Protein AF-A0A9E0ZYD0-F1 (afdb_monomer_lite)

Structure (mmCIF, N/CA/C/O backbone):
data_AF-A0A9E0ZYD0-F1
#
_entry.id   AF-A0A9E0ZYD0-F1
#
loop_
_atom_site.group_PDB
_atom_site.id
_atom_site.type_symbol
_atom_site.label_atom_id
_atom_site.label_alt_id
_atom_site.label_comp_id
_atom_site.label_asym_id
_atom_site.label_entity_id
_atom_site.label_seq_id
_atom_site.pdbx_PDB_ins_code
_atom_site.Cartn_x
_atom_site.Cartn_y
_atom_site.Cartn_z
_atom_site.occupancy
_atom_site.B_iso_or_equiv
_atom_site.auth_seq_id
_atom_site.auth_comp_id
_atom_site.auth_asym_id
_atom_site.auth_atom_id
_atom_site.pdbx_PDB_model_num
ATOM 1 N N . MET A 1 1 ? 61.224 42.938 -80.610 1.00 53.50 1 MET A N 1
ATOM 2 C CA . MET A 1 1 ? 61.353 43.017 -79.140 1.00 53.50 1 MET A CA 1
ATOM 3 C C . MET A 1 1 ? 60.653 41.778 -78.603 1.00 53.50 1 MET A C 1
ATOM 5 O O . MET A 1 1 ? 59.488 41.615 -78.929 1.00 53.50 1 MET A O 1
ATOM 9 N N . ALA A 1 2 ? 61.357 40.846 -77.954 1.00 62.25 2 ALA A N 1
ATOM 10 C CA . ALA A 1 2 ? 60.715 39.633 -77.438 1.00 62.25 2 ALA A CA 1
ATOM 11 C C . ALA A 1 2 ? 59.668 40.020 -76.381 1.00 62.25 2 ALA A C 1
ATOM 13 O O . ALA A 1 2 ? 59.945 40.891 -75.551 1.00 62.25 2 ALA A O 1
ATOM 14 N N . GLU A 1 3 ? 58.476 39.425 -76.438 1.00 66.38 3 GLU A N 1
ATOM 15 C CA . GLU A 1 3 ? 57.441 39.651 -75.428 1.00 66.38 3 GLU A CA 1
ATOM 16 C C . GLU A 1 3 ? 57.985 39.268 -74.048 1.00 66.38 3 GLU A C 1
ATOM 18 O O . GLU A 1 3 ? 58.462 38.157 -73.826 1.00 66.38 3 GLU A O 1
ATOM 23 N N . LYS A 1 4 ? 57.962 40.231 -73.122 1.00 73.38 4 LYS A N 1
ATOM 24 C CA . LYS A 1 4 ? 58.501 40.083 -71.762 1.00 73.38 4 LYS A CA 1
ATOM 25 C C . LYS A 1 4 ? 57.484 39.461 -70.789 1.00 73.38 4 LYS A C 1
ATOM 27 O O . LYS A 1 4 ? 57.828 39.191 -69.643 1.00 73.38 4 LYS A O 1
ATOM 32 N N . PHE A 1 5 ? 56.245 39.242 -71.238 1.00 79.06 5 PHE A N 1
ATOM 33 C CA . PHE A 1 5 ? 55.115 38.762 -70.441 1.00 79.06 5 PHE A CA 1
ATOM 34 C C . PHE A 1 5 ? 54.340 37.666 -71.188 1.00 79.06 5 PHE A C 1
ATOM 36 O O . PHE A 1 5 ? 54.394 37.597 -72.412 1.00 79.06 5 PHE A O 1
ATOM 43 N N . LEU A 1 6 ? 53.628 36.813 -70.446 1.00 82.94 6 LEU A N 1
ATOM 44 C CA . LEU A 1 6 ? 52.760 35.770 -71.007 1.00 82.94 6 LEU A CA 1
ATOM 45 C C . LEU A 1 6 ? 51.503 36.382 -71.648 1.00 82.94 6 LEU A C 1
ATOM 47 O O . LEU A 1 6 ? 50.947 37.342 -71.114 1.00 82.94 6 LEU A O 1
ATOM 51 N N . SER A 1 7 ? 51.019 35.787 -72.743 1.00 89.81 7 SER A N 1
ATOM 52 C CA . SER A 1 7 ? 49.722 36.138 -73.335 1.00 89.81 7 SER A CA 1
ATOM 53 C C . SER A 1 7 ? 48.551 35.676 -72.458 1.00 89.81 7 SER A C 1
ATOM 55 O O . SER A 1 7 ? 48.703 34.800 -71.602 1.00 89.81 7 SER A O 1
ATOM 57 N N . GLN A 1 8 ? 47.359 36.233 -72.692 1.00 89.75 8 GLN A N 1
ATOM 58 C CA . GLN A 1 8 ? 46.139 35.870 -71.962 1.00 89.75 8 GLN A CA 1
ATOM 59 C C . GLN A 1 8 ? 45.839 34.362 -72.030 1.00 89.75 8 GLN A C 1
ATOM 61 O O . GLN A 1 8 ? 45.535 33.752 -71.004 1.00 89.75 8 GLN A O 1
ATOM 66 N N . ASP A 1 9 ? 46.011 33.748 -73.203 1.00 92.44 9 ASP A N 1
ATOM 67 C CA . ASP A 1 9 ? 45.814 32.307 -73.396 1.00 92.44 9 ASP A CA 1
ATOM 68 C C . ASP A 1 9 ? 46.796 31.486 -72.552 1.00 92.44 9 ASP A C 1
ATOM 70 O O . ASP A 1 9 ? 46.404 30.549 -71.857 1.00 92.44 9 ASP A O 1
ATOM 74 N N . ARG A 1 10 ? 48.072 31.892 -72.514 1.00 92.19 10 ARG A N 1
ATOM 75 C CA . ARG A 1 10 ? 49.109 31.209 -71.723 1.00 92.19 10 ARG A CA 1
ATOM 76 C C . ARG A 1 10 ? 48.894 31.363 -70.218 1.00 92.19 10 ARG A C 1
ATOM 78 O O . ARG A 1 10 ? 49.217 30.446 -69.464 1.00 92.19 10 ARG A O 1
ATOM 85 N N . VAL A 1 11 ? 48.341 32.493 -69.772 1.00 93.12 11 VAL A N 1
ATOM 86 C CA . VAL A 1 11 ? 47.931 32.695 -68.371 1.00 93.12 11 VAL A CA 1
ATOM 87 C C . VAL A 1 11 ? 46.750 31.786 -68.019 1.00 93.12 11 VAL A C 1
ATOM 89 O O . VAL A 1 11 ? 46.766 31.161 -66.960 1.00 93.12 11 VAL A O 1
ATOM 92 N N . SER A 1 12 ? 45.763 31.661 -68.911 1.00 93.75 12 SER A N 1
ATOM 93 C CA . SER A 1 12 ? 44.605 30.773 -68.729 1.00 93.75 12 SER A CA 1
ATOM 94 C C . SER A 1 12 ? 45.015 29.298 -68.643 1.00 93.75 12 SER A C 1
ATOM 96 O O . SER A 1 12 ? 44.605 28.586 -67.725 1.00 93.75 12 SER A O 1
ATOM 98 N N . GLU A 1 13 ? 45.908 28.850 -69.530 1.00 95.06 13 GLU A N 1
ATOM 99 C CA . GLU A 1 13 ? 46.477 27.499 -69.485 1.00 95.06 13 GLU A CA 1
ATOM 100 C C . GLU A 1 13 ? 47.243 27.237 -68.181 1.00 95.06 13 GLU A C 1
ATOM 102 O O . GLU A 1 13 ? 47.065 26.191 -67.551 1.00 95.06 13 GLU A O 1
ATOM 107 N N . LEU A 1 14 ? 48.076 28.191 -67.747 1.00 94.44 14 LEU A N 1
ATOM 108 C CA . LEU A 1 14 ? 48.831 28.077 -66.498 1.00 94.44 14 LEU A CA 1
ATOM 109 C C . LEU A 1 14 ? 47.896 27.993 -65.285 1.00 94.44 14 LEU A C 1
ATOM 111 O O . LEU A 1 14 ? 48.130 27.188 -64.381 1.00 94.44 14 LEU A O 1
ATOM 115 N N . TRP A 1 15 ? 46.831 28.795 -65.270 1.00 94.62 15 TRP A N 1
ATOM 116 C CA . TRP A 1 15 ? 45.813 28.773 -64.224 1.00 94.62 15 TRP A CA 1
ATOM 117 C C . TRP A 1 15 ? 45.089 27.424 -64.168 1.00 94.62 15 TRP A C 1
ATOM 119 O O . TRP A 1 15 ? 45.031 26.804 -63.104 1.00 94.62 15 TRP A O 1
ATOM 129 N N . ALA A 1 16 ? 44.627 26.915 -65.313 1.00 96.06 16 ALA A N 1
ATOM 130 C CA . ALA A 1 16 ? 43.979 25.609 -65.407 1.00 96.06 16 ALA A CA 1
ATOM 131 C C . ALA A 1 16 ? 44.908 24.472 -64.944 1.00 96.06 16 ALA A C 1
ATOM 133 O O . ALA A 1 16 ? 44.503 23.623 -64.147 1.00 96.06 16 ALA A O 1
ATOM 134 N N . ALA A 1 17 ? 46.176 24.489 -65.368 1.00 96.06 17 ALA A N 1
ATOM 135 C CA . ALA A 1 17 ? 47.177 23.514 -64.941 1.00 96.06 17 ALA A CA 1
ATOM 136 C C . ALA A 1 17 ? 47.464 23.588 -63.431 1.00 96.06 17 ALA A C 1
ATOM 138 O O . ALA A 1 17 ? 47.671 22.558 -62.786 1.00 96.06 17 ALA A O 1
ATOM 139 N N . THR A 1 18 ? 47.456 24.792 -62.855 1.00 96.25 18 THR A N 1
ATOM 140 C CA . THR A 1 18 ? 47.671 25.007 -61.417 1.00 96.25 18 THR A CA 1
ATOM 141 C C . THR A 1 18 ? 46.494 24.480 -60.599 1.00 96.25 18 THR A C 1
ATOM 143 O O . THR A 1 18 ? 46.713 23.714 -59.662 1.00 96.25 18 THR A O 1
ATOM 146 N N . ILE A 1 19 ? 45.252 24.798 -60.987 1.00 95.94 19 ILE A N 1
ATOM 147 C CA . ILE A 1 19 ? 44.044 24.244 -60.353 1.00 95.94 19 ILE A CA 1
ATOM 148 C C . ILE A 1 19 ? 44.054 22.718 -60.419 1.00 95.94 19 ILE A C 1
ATOM 150 O O . ILE A 1 19 ? 43.815 22.066 -59.406 1.00 95.94 19 ILE A O 1
ATOM 154 N N . ALA A 1 20 ? 44.351 22.143 -61.587 1.00 95.88 20 ALA A N 1
ATOM 155 C CA . ALA A 1 20 ? 44.369 20.696 -61.766 1.00 95.88 20 ALA A CA 1
ATOM 156 C C . ALA A 1 20 ? 45.404 20.020 -60.853 1.00 95.88 20 ALA A C 1
ATOM 158 O O . ALA A 1 20 ? 45.091 19.022 -60.204 1.00 95.88 20 ALA A O 1
ATOM 159 N N . LYS A 1 21 ? 46.615 20.586 -60.745 1.00 95.62 21 LYS A N 1
ATOM 160 C CA . LYS A 1 21 ? 47.656 20.078 -59.838 1.00 95.62 21 LYS A CA 1
ATOM 161 C C . LYS A 1 21 ? 47.250 20.186 -58.371 1.00 95.62 21 LYS A C 1
ATOM 163 O O . LYS A 1 21 ? 47.417 19.217 -57.640 1.00 95.62 21 LYS A O 1
ATOM 168 N N . ILE A 1 22 ? 46.691 21.322 -57.955 1.00 94.31 22 ILE A N 1
ATOM 169 C CA . ILE A 1 22 ? 46.194 21.513 -56.586 1.00 94.31 22 ILE A CA 1
ATOM 170 C C . ILE A 1 22 ? 45.081 20.498 -56.293 1.00 94.31 22 ILE A C 1
ATOM 172 O O . ILE A 1 22 ? 45.166 19.767 -55.312 1.00 94.31 22 ILE A O 1
ATOM 176 N N . GLY A 1 23 ? 44.083 20.378 -57.171 1.00 91.38 23 GLY A N 1
ATOM 177 C CA . GLY A 1 23 ? 42.994 19.411 -57.028 1.00 91.38 23 GLY A CA 1
ATOM 178 C C . GLY A 1 23 ? 43.491 17.966 -56.925 1.00 91.38 23 GLY A C 1
ATOM 179 O O . GLY A 1 23 ? 43.037 17.228 -56.055 1.00 91.38 23 GLY A O 1
ATOM 180 N N . ALA A 1 24 ? 44.471 17.581 -57.748 1.00 91.81 24 ALA A N 1
ATOM 181 C CA . ALA A 1 24 ? 45.097 16.261 -57.688 1.00 91.81 24 ALA A CA 1
ATOM 182 C C . ALA A 1 24 ? 45.854 16.029 -56.369 1.00 91.81 24 ALA A C 1
ATOM 184 O O . ALA A 1 24 ? 45.717 14.964 -55.770 1.00 91.81 24 ALA A O 1
ATOM 185 N N . SER A 1 25 ? 46.606 17.021 -55.879 1.00 92.12 25 SER A N 1
ATOM 186 C CA . SER A 1 25 ? 47.285 16.940 -54.578 1.00 92.12 25 SER A CA 1
ATOM 187 C C . SER A 1 25 ? 46.307 16.825 -53.405 1.00 92.12 25 SER A C 1
ATOM 189 O O . SER A 1 25 ? 46.625 16.169 -52.418 1.00 92.12 25 SER A O 1
ATOM 191 N N . LEU A 1 26 ? 45.116 17.423 -53.508 1.00 90.75 26 LEU A N 1
ATOM 192 C CA . LEU A 1 26 ? 44.084 17.348 -52.471 1.00 90.75 26 LEU A CA 1
ATOM 193 C C . LEU A 1 26 ? 43.227 16.071 -52.548 1.00 90.75 26 LEU A C 1
ATOM 195 O O . LEU A 1 26 ? 42.600 15.714 -51.556 1.00 90.75 26 LEU A O 1
ATOM 199 N N . ALA A 1 27 ? 43.204 15.360 -53.680 1.00 87.44 27 ALA A N 1
ATOM 200 C CA . ALA A 1 27 ? 42.329 14.202 -53.890 1.00 87.44 27 ALA A CA 1
ATOM 201 C C . ALA A 1 27 ? 42.586 13.027 -52.924 1.00 87.44 27 ALA A C 1
ATOM 203 O O . ALA A 1 27 ? 41.672 12.250 -52.661 1.00 87.44 27 ALA A O 1
ATOM 204 N N . GLY A 1 28 ? 43.808 12.899 -52.395 1.00 85.88 28 GLY A N 1
ATOM 205 C CA . GLY A 1 28 ? 44.172 11.873 -51.408 1.00 85.88 28 GLY A CA 1
ATOM 206 C C . GLY A 1 28 ? 43.807 12.218 -49.960 1.00 85.88 28 GLY A C 1
ATOM 207 O O . GLY A 1 28 ? 43.974 11.379 -49.078 1.00 85.88 28 GLY A O 1
ATOM 208 N N . TYR A 1 29 ? 43.330 13.437 -49.696 1.00 90.19 29 TYR A N 1
ATOM 209 C CA . TYR A 1 29 ? 42.901 13.850 -48.363 1.00 90.19 29 TYR A CA 1
ATOM 210 C C . TYR A 1 29 ? 41.437 13.476 -48.130 1.00 90.19 29 TYR A C 1
ATOM 212 O O . TYR A 1 29 ? 40.582 13.642 -49.000 1.00 90.19 29 TYR A O 1
ATOM 220 N N . VAL A 1 30 ? 41.144 12.994 -46.921 1.00 90.94 30 VAL A N 1
AT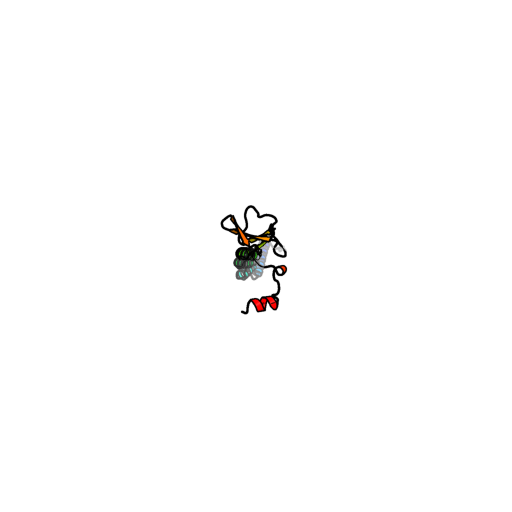OM 221 C CA . VAL A 1 30 ? 39.783 12.645 -46.500 1.00 90.94 30 VAL A CA 1
ATOM 222 C C . VAL A 1 30 ? 38.911 13.898 -46.501 1.00 90.94 30 VAL A C 1
ATOM 224 O O . VAL A 1 30 ? 39.262 14.909 -45.886 1.00 90.94 30 VAL A O 1
ATOM 227 N N . LYS A 1 31 ? 37.752 13.831 -47.162 1.00 91.12 31 LYS A N 1
ATOM 228 C CA . LYS A 1 31 ? 36.770 14.915 -47.115 1.00 91.12 31 LYS A CA 1
ATOM 229 C C . LYS A 1 31 ? 36.052 14.894 -45.773 1.00 91.12 31 LYS A C 1
ATOM 231 O O . LYS A 1 31 ? 35.789 13.836 -45.204 1.00 91.12 31 LYS A O 1
ATOM 236 N N . THR A 1 32 ? 35.649 16.065 -45.296 1.00 90.81 32 THR A N 1
ATOM 237 C CA . THR A 1 32 ? 34.843 16.189 -44.072 1.00 90.81 32 THR A CA 1
ATOM 238 C C . THR A 1 32 ? 33.562 15.356 -44.141 1.00 90.81 32 THR A C 1
ATOM 240 O O . THR A 1 32 ? 33.178 14.760 -43.144 1.00 90.81 32 THR A O 1
ATOM 243 N N . THR A 1 33 ? 32.954 15.233 -45.323 1.00 91.88 33 THR A N 1
ATOM 244 C CA . THR A 1 33 ? 31.777 14.386 -45.568 1.00 91.88 33 THR A CA 1
ATOM 245 C C . THR A 1 33 ? 32.050 12.905 -45.331 1.00 91.88 33 THR A C 1
ATOM 247 O O . THR A 1 33 ? 31.228 12.226 -44.720 1.00 91.88 33 THR A O 1
ATOM 250 N N . ASP A 1 34 ? 33.208 12.415 -45.774 1.00 92.19 34 ASP A N 1
ATOM 251 C CA . ASP A 1 34 ? 33.593 11.008 -45.648 1.00 92.19 34 ASP A CA 1
ATOM 252 C C . ASP A 1 34 ? 33.893 10.683 -44.179 1.00 92.19 34 ASP A C 1
ATOM 254 O O . ASP A 1 34 ? 33.464 9.653 -43.659 1.00 92.19 34 ASP A O 1
ATOM 258 N N . LEU A 1 35 ? 34.546 11.619 -43.478 1.00 94.12 35 LEU A N 1
ATOM 259 C CA . LEU A 1 35 ? 34.779 11.532 -42.039 1.00 94.12 35 LEU A CA 1
ATOM 260 C C . LEU A 1 35 ? 33.459 11.536 -41.250 1.00 94.12 35 LEU A C 1
ATOM 262 O O . LEU A 1 35 ? 33.257 10.684 -40.386 1.00 94.12 35 LEU A O 1
ATOM 266 N N . SER A 1 36 ? 32.537 12.453 -41.556 1.00 95.44 36 SER A N 1
ATOM 267 C CA . SER A 1 36 ? 31.222 12.516 -40.905 1.00 95.44 36 SER A CA 1
ATOM 268 C C . SER A 1 36 ? 30.388 11.257 -41.150 1.00 95.44 36 SER A C 1
ATOM 270 O O . SER A 1 36 ? 29.725 10.779 -40.226 1.00 95.44 36 SER A O 1
ATOM 272 N N . ALA A 1 37 ? 30.441 10.687 -42.357 1.00 95.56 37 ALA A N 1
ATOM 273 C CA . ALA A 1 37 ? 29.762 9.436 -42.680 1.00 95.56 37 ALA A CA 1
ATOM 274 C C . ALA A 1 37 ? 30.353 8.251 -41.899 1.00 95.56 37 ALA A C 1
ATOM 276 O O . ALA A 1 37 ? 29.601 7.478 -41.306 1.00 95.56 37 ALA A O 1
ATOM 277 N N . ALA A 1 38 ? 31.684 8.145 -41.827 1.00 95.56 38 ALA A N 1
ATOM 278 C CA . ALA A 1 38 ? 32.363 7.097 -41.067 1.00 95.56 38 ALA A CA 1
ATOM 279 C C . ALA A 1 38 ? 32.048 7.173 -39.563 1.00 95.56 38 ALA A C 1
ATOM 281 O O . ALA A 1 38 ? 31.728 6.153 -38.952 1.00 95.56 38 ALA A O 1
ATOM 282 N N . ILE A 1 39 ? 32.063 8.379 -38.980 1.00 95.50 39 ILE A N 1
ATOM 283 C CA . ILE A 1 39 ? 31.687 8.606 -37.575 1.00 95.50 39 ILE A CA 1
ATOM 284 C C . ILE A 1 39 ? 30.227 8.206 -37.340 1.00 95.50 39 ILE A C 1
ATOM 286 O O . ILE A 1 39 ? 29.936 7.465 -36.403 1.00 95.50 39 ILE A O 1
ATOM 290 N N . SER A 1 40 ? 29.314 8.649 -38.208 1.00 94.25 40 SER A N 1
ATOM 291 C CA . SER A 1 40 ? 27.889 8.315 -38.092 1.00 94.25 40 SER A CA 1
ATOM 292 C C . SER A 1 40 ? 27.670 6.806 -38.159 1.00 94.25 40 SER A C 1
ATOM 294 O O . SER A 1 40 ? 26.965 6.254 -37.320 1.00 94.25 40 SER A O 1
ATOM 296 N N . SER A 1 41 ? 28.334 6.129 -39.102 1.00 95.06 41 SER A N 1
ATOM 297 C CA . SER A 1 41 ? 28.284 4.674 -39.251 1.00 95.06 41 SER A CA 1
ATOM 298 C C . SER A 1 41 ? 28.794 3.953 -38.003 1.00 95.06 41 SER A C 1
ATOM 300 O O . SER A 1 41 ? 28.144 3.019 -37.539 1.00 95.06 41 SER A O 1
ATOM 302 N N . ALA A 1 42 ? 29.926 4.384 -37.438 1.00 95.38 42 ALA A N 1
ATOM 303 C CA . ALA A 1 42 ? 30.510 3.771 -36.246 1.00 95.38 42 ALA A CA 1
ATOM 304 C C . ALA A 1 42 ? 29.604 3.897 -35.009 1.00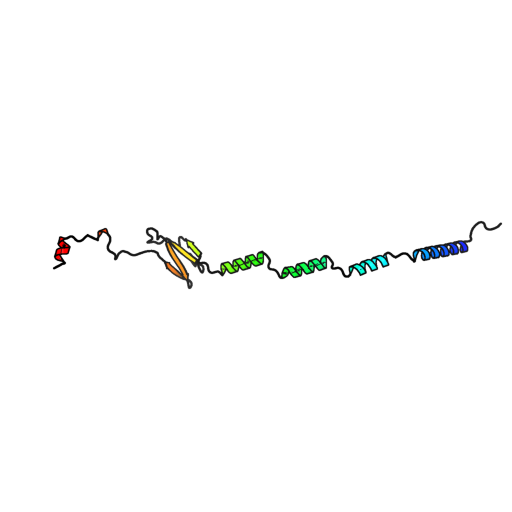 95.38 42 ALA A C 1
ATOM 306 O O . ALA A 1 42 ? 29.594 3.010 -34.159 1.00 95.38 42 ALA A O 1
ATOM 307 N N . LEU A 1 43 ? 28.811 4.969 -34.920 1.00 95.38 43 LEU A N 1
ATOM 308 C CA . LEU A 1 43 ? 27.915 5.220 -33.789 1.00 95.38 43 LEU A CA 1
ATOM 309 C C . LEU A 1 43 ? 26.576 4.470 -33.875 1.00 95.38 43 LEU A C 1
ATOM 311 O O . LEU A 1 43 ? 25.894 4.358 -32.861 1.00 95.38 43 LEU A O 1
ATOM 315 N N . THR A 1 44 ? 26.204 3.920 -35.037 1.00 91.56 44 THR A N 1
ATOM 316 C CA . THR A 1 44 ? 24.896 3.255 -35.233 1.00 91.56 44 THR A CA 1
ATOM 317 C C . THR A 1 44 ? 24.639 2.069 -34.299 1.00 91.56 44 THR A C 1
ATOM 319 O O . THR A 1 44 ? 23.490 1.808 -33.953 1.00 91.56 44 THR A O 1
ATOM 322 N N . GLY A 1 45 ? 25.688 1.357 -33.875 1.00 91.00 45 GLY A N 1
ATOM 323 C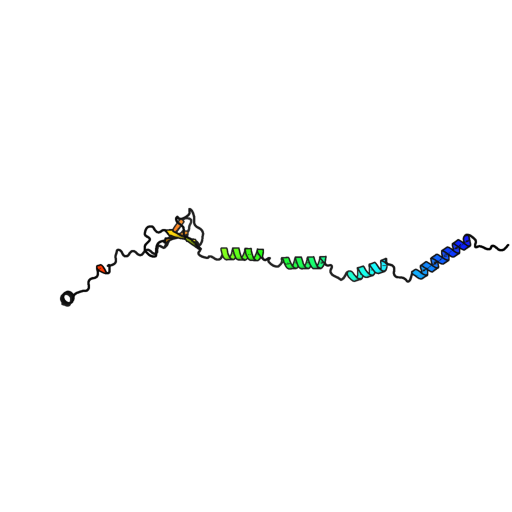 CA . GLY A 1 45 ? 25.581 0.208 -32.970 1.00 91.00 45 GLY A CA 1
ATOM 324 C C . GLY A 1 45 ? 25.465 0.570 -31.486 1.00 91.00 45 GLY A C 1
ATOM 325 O O . GLY A 1 45 ? 25.256 -0.317 -30.660 1.00 91.00 45 GLY A O 1
ATOM 326 N N . TYR A 1 46 ? 25.612 1.847 -31.130 1.00 94.12 46 TYR A N 1
ATOM 327 C CA . TYR A 1 46 ? 25.580 2.299 -29.744 1.00 94.12 46 TYR A CA 1
ATOM 328 C C . TYR A 1 46 ? 24.197 2.835 -29.380 1.00 94.12 46 TYR A C 1
ATOM 330 O O . TYR A 1 46 ? 23.592 3.621 -30.109 1.00 94.12 46 TYR A O 1
ATOM 338 N N . ALA A 1 47 ? 23.697 2.426 -28.213 1.00 93.31 47 ALA A N 1
ATOM 339 C CA . ALA A 1 47 ? 22.449 2.957 -27.687 1.00 93.31 47 ALA A CA 1
ATOM 340 C C . ALA A 1 47 ? 22.600 4.449 -27.361 1.00 93.31 47 ALA A C 1
ATOM 342 O O . ALA A 1 47 ? 23.576 4.877 -26.744 1.00 93.31 47 ALA A O 1
ATOM 343 N N . THR A 1 48 ? 21.603 5.241 -27.748 1.00 94.94 48 THR A N 1
ATOM 344 C CA . THR A 1 48 ? 21.540 6.653 -27.366 1.00 94.94 48 THR A CA 1
ATOM 345 C C . THR A 1 48 ? 21.085 6.791 -25.916 1.00 94.94 48 THR A C 1
ATOM 347 O O . THR A 1 48 ? 20.366 5.937 -25.394 1.00 94.94 48 THR A O 1
ATOM 350 N N . THR A 1 49 ? 21.416 7.914 -25.277 1.00 95.88 49 THR A N 1
ATOM 351 C CA . THR A 1 49 ? 20.897 8.263 -23.943 1.00 95.88 49 THR A CA 1
ATOM 352 C C . THR A 1 49 ? 19.369 8.189 -23.891 1.00 95.88 49 THR A C 1
ATOM 354 O O . THR A 1 49 ? 18.808 7.700 -22.916 1.00 95.88 49 THR A O 1
ATOM 357 N N . ASN A 1 50 ? 18.688 8.597 -24.967 1.00 95.69 50 ASN A N 1
ATOM 358 C CA . ASN A 1 50 ? 17.232 8.508 -25.064 1.00 95.69 50 ASN A CA 1
ATOM 359 C C . ASN A 1 50 ? 16.750 7.054 -25.072 1.00 95.69 50 ASN A C 1
ATOM 361 O O . ASN A 1 50 ? 15.843 6.721 -24.319 1.00 95.69 50 ASN A O 1
ATOM 365 N N . ALA A 1 51 ? 17.378 6.183 -25.870 1.00 95.56 51 ALA A N 1
ATOM 366 C CA . ALA A 1 51 ? 17.023 4.766 -25.920 1.00 95.56 51 ALA A CA 1
ATOM 367 C C . ALA A 1 51 ? 17.213 4.085 -24.554 1.00 95.56 51 ALA A C 1
ATOM 369 O O . ALA A 1 51 ? 16.334 3.351 -24.102 1.00 95.56 51 ALA A O 1
ATOM 370 N N . VAL A 1 52 ? 18.323 4.381 -23.869 1.00 96.56 52 VAL A N 1
ATOM 371 C CA . VAL A 1 52 ? 18.604 3.864 -22.522 1.00 96.56 52 VAL A CA 1
ATOM 372 C C . VAL A 1 52 ? 17.574 4.376 -21.512 1.00 96.56 52 VAL A C 1
ATOM 374 O O . VAL A 1 52 ? 16.985 3.579 -20.786 1.00 96.56 52 VAL A O 1
ATOM 377 N N . ASN A 1 53 ? 17.283 5.680 -21.504 1.00 96.75 53 ASN A N 1
ATOM 378 C CA . ASN A 1 53 ? 16.298 6.270 -20.594 1.00 96.75 53 ASN A CA 1
ATOM 379 C C . ASN A 1 53 ? 14.887 5.708 -20.814 1.00 96.75 53 ASN A C 1
ATOM 381 O O . ASN A 1 53 ? 14.172 5.444 -19.848 1.00 96.75 53 ASN A O 1
ATOM 385 N N . SER A 1 54 ? 14.478 5.499 -22.068 1.00 96.31 54 SER A N 1
ATOM 386 C CA . SER A 1 54 ? 13.194 4.871 -22.390 1.00 96.31 54 SER A CA 1
ATOM 387 C C . SER A 1 54 ? 13.129 3.424 -21.900 1.00 96.31 54 SER A C 1
ATOM 389 O O . SER A 1 54 ? 12.126 3.031 -21.305 1.00 96.31 54 SER A O 1
ATOM 391 N N . ALA A 1 55 ? 14.196 2.642 -22.093 1.00 96.12 55 ALA A N 1
ATOM 392 C CA . ALA A 1 55 ? 14.261 1.265 -21.610 1.00 96.12 55 ALA A CA 1
ATOM 393 C C . ALA A 1 55 ? 14.191 1.187 -20.074 1.00 96.12 55 ALA A C 1
ATOM 395 O O . ALA A 1 55 ? 13.455 0.361 -19.538 1.00 96.12 55 ALA A O 1
ATOM 396 N N . ILE A 1 56 ? 14.894 2.081 -19.368 1.00 95.88 56 ILE A N 1
ATOM 397 C CA . ILE A 1 56 ? 14.859 2.171 -17.900 1.00 95.88 56 ILE A CA 1
ATOM 398 C C . ILE A 1 56 ? 13.449 2.514 -17.413 1.00 95.88 56 ILE A C 1
ATOM 400 O O . ILE A 1 56 ? 12.916 1.814 -16.556 1.00 95.88 56 ILE A O 1
ATOM 404 N N . GLN A 1 57 ? 12.814 3.544 -17.980 1.00 94.38 57 GLN A N 1
ATOM 405 C CA . GLN A 1 57 ? 11.455 3.928 -17.586 1.00 94.38 57 GLN A CA 1
ATOM 406 C C . GLN A 1 57 ? 10.454 2.793 -17.824 1.00 94.38 57 GLN A C 1
ATOM 408 O O . GLN A 1 57 ? 9.668 2.479 -16.937 1.00 94.38 57 GLN A O 1
ATOM 413 N N . SER A 1 58 ? 10.534 2.116 -18.973 1.00 94.31 58 SER A N 1
ATOM 414 C CA . SER A 1 58 ? 9.672 0.968 -19.269 1.00 94.31 58 SER A CA 1
ATOM 415 C C . SER A 1 58 ? 9.917 -0.234 -18.351 1.00 94.31 58 SER A C 1
ATOM 417 O O . SER A 1 58 ? 9.013 -1.045 -18.158 1.00 94.31 58 SER A O 1
ATOM 419 N N . ALA A 1 59 ? 11.129 -0.405 -17.822 1.00 94.12 59 ALA A N 1
ATOM 420 C CA . ALA A 1 59 ? 11.410 -1.452 -16.847 1.00 94.12 59 ALA A CA 1
ATOM 421 C C . ALA A 1 59 ? 10.829 -1.099 -15.469 1.00 94.12 59 ALA A C 1
ATOM 423 O O . ALA A 1 59 ? 10.275 -1.971 -14.799 1.00 94.12 59 ALA A O 1
ATOM 424 N N . LEU A 1 60 ? 10.911 0.174 -15.070 1.00 93.38 60 LEU A N 1
ATOM 425 C CA . LEU A 1 60 ? 10.449 0.657 -13.768 1.00 93.38 60 LEU A CA 1
ATOM 426 C C . LEU A 1 60 ? 8.926 0.603 -13.600 1.00 93.38 60 LEU A C 1
ATOM 428 O O . LEU A 1 60 ? 8.463 0.369 -12.491 1.00 93.38 60 LEU A O 1
ATOM 432 N N . THR A 1 61 ? 8.141 0.711 -14.677 1.00 89.69 61 THR A N 1
ATOM 433 C CA . THR A 1 61 ? 6.666 0.627 -14.611 1.00 89.69 61 THR A CA 1
ATOM 434 C C . THR A 1 61 ? 6.135 -0.729 -14.137 1.00 89.69 61 THR A C 1
ATOM 436 O O . THR A 1 61 ? 4.949 -0.852 -13.855 1.00 89.69 61 THR A O 1
ATOM 439 N N . LYS A 1 62 ? 6.974 -1.773 -14.086 1.00 88.62 62 LYS A N 1
ATOM 440 C CA . LYS A 1 62 ? 6.598 -3.098 -13.561 1.00 88.62 62 LYS A CA 1
ATOM 441 C C . LYS A 1 62 ? 6.685 -3.191 -12.037 1.00 88.62 62 LYS A C 1
ATOM 443 O O . LYS A 1 62 ? 6.263 -4.198 -11.476 1.00 88.62 62 LYS A O 1
ATOM 448 N N . TYR A 1 63 ? 7.269 -2.190 -11.385 1.00 90.19 63 TYR A N 1
ATOM 449 C CA . TYR A 1 63 ? 7.451 -2.154 -9.942 1.00 90.19 63 TYR A CA 1
ATOM 450 C C . TYR A 1 63 ? 6.433 -1.205 -9.317 1.00 90.19 63 TYR A C 1
ATOM 452 O O . TYR A 1 63 ? 6.156 -0.139 -9.862 1.00 90.19 63 TYR A O 1
ATOM 460 N N . MET A 1 64 ? 5.896 -1.598 -8.162 1.00 87.56 64 MET A N 1
ATOM 461 C CA . MET A 1 64 ? 5.020 -0.736 -7.372 1.00 87.56 64 MET A CA 1
ATOM 462 C C . MET A 1 64 ? 5.810 0.448 -6.816 1.00 87.56 64 MET A C 1
ATOM 464 O O . MET A 1 64 ? 6.949 0.300 -6.362 1.00 87.56 64 MET A O 1
ATOM 468 N N . THR A 1 65 ? 5.193 1.622 -6.838 1.00 91.81 65 THR A N 1
ATOM 469 C CA . THR A 1 65 ? 5.716 2.813 -6.178 1.00 91.81 65 THR A CA 1
ATOM 470 C C . THR A 1 65 ? 5.490 2.736 -4.669 1.00 91.81 65 THR A C 1
ATOM 472 O O . THR A 1 65 ? 4.678 1.955 -4.171 1.00 91.81 65 THR A O 1
ATOM 475 N N . THR A 1 66 ? 6.188 3.586 -3.913 1.00 91.00 66 THR A N 1
ATOM 476 C CA . THR A 1 66 ? 5.957 3.737 -2.469 1.00 91.00 66 THR A CA 1
ATOM 477 C C . THR A 1 66 ? 4.498 4.077 -2.149 1.00 91.00 66 THR A C 1
ATOM 479 O O . THR A 1 66 ? 3.991 3.635 -1.122 1.00 91.00 66 THR A O 1
ATOM 482 N N . GLU A 1 67 ? 3.821 4.840 -3.011 1.00 91.38 67 GLU A N 1
ATOM 483 C CA . GLU A 1 67 ? 2.413 5.195 -2.815 1.00 91.38 67 GLU A CA 1
ATOM 484 C C . GLU A 1 67 ? 1.489 4.001 -3.077 1.00 91.38 67 GLU A C 1
ATOM 486 O O . GLU A 1 67 ? 0.639 3.721 -2.236 1.00 91.38 67 GLU A O 1
ATOM 491 N N . ASP A 1 68 ? 1.734 3.215 -4.134 1.00 91.25 68 ASP A N 1
ATOM 492 C CA . ASP A 1 68 ? 0.963 1.988 -4.399 1.00 91.25 68 ASP A CA 1
ATOM 493 C C . ASP A 1 68 ? 1.075 0.995 -3.226 1.00 91.25 68 ASP A C 1
ATOM 495 O O . ASP A 1 68 ? 0.102 0.350 -2.835 1.00 91.25 68 ASP A O 1
ATOM 499 N N . VAL A 1 69 ? 2.271 0.879 -2.631 1.00 93.75 69 VAL A N 1
ATOM 500 C CA . VAL A 1 69 ? 2.503 0.020 -1.459 1.00 93.75 69 VAL A CA 1
ATOM 501 C C . VAL A 1 69 ? 1.760 0.547 -0.230 1.00 93.75 69 VAL A C 1
ATOM 503 O O . VAL A 1 69 ? 1.158 -0.241 0.498 1.00 93.75 69 VAL A O 1
ATOM 506 N N . LYS A 1 70 ? 1.777 1.863 0.017 1.00 93.50 70 LYS A N 1
ATOM 507 C CA . LYS A 1 70 ? 1.030 2.469 1.130 1.00 93.50 70 LYS A CA 1
ATOM 508 C C . LYS A 1 70 ? -0.469 2.238 0.992 1.00 93.50 70 LYS A C 1
ATOM 510 O O . LYS A 1 70 ? -1.102 1.890 1.984 1.00 93.50 70 LYS A O 1
ATOM 515 N N . GLU A 1 71 ? -1.018 2.413 -0.207 1.00 92.50 71 GLU A N 1
ATOM 516 C CA . GLU A 1 71 ? -2.436 2.177 -0.480 1.00 92.50 71 GLU A CA 1
ATOM 517 C C . GLU A 1 71 ? -2.801 0.707 -0.249 1.00 92.50 71 GLU A C 1
ATOM 519 O O . GLU A 1 71 ? -3.722 0.417 0.511 1.00 92.50 71 GLU A O 1
ATOM 524 N N . ALA A 1 72 ? -2.019 -0.229 -0.799 1.00 91.50 72 ALA A N 1
ATOM 525 C CA . ALA A 1 72 ? -2.244 -1.659 -0.602 1.00 91.50 72 ALA A CA 1
ATOM 526 C C . ALA A 1 72 ? -2.184 -2.071 0.881 1.00 91.50 72 ALA A C 1
ATOM 528 O O . ALA A 1 72 ? -3.018 -2.852 1.338 1.00 91.50 72 ALA A O 1
ATOM 529 N N . ILE A 1 73 ? -1.230 -1.529 1.651 1.00 89.75 73 ILE A N 1
ATOM 530 C CA . ILE A 1 73 ? -1.130 -1.772 3.098 1.00 89.75 73 ILE A CA 1
ATOM 531 C C . ILE A 1 73 ? -2.326 -1.168 3.834 1.00 89.75 73 ILE A C 1
ATOM 533 O O . ILE A 1 73 ? -2.896 -1.835 4.690 1.00 89.75 73 ILE A O 1
ATOM 537 N N . ALA A 1 74 ? -2.712 0.072 3.527 1.00 82.56 74 ALA A N 1
ATOM 538 C CA . ALA A 1 74 ? -3.844 0.728 4.177 1.00 82.56 74 ALA A CA 1
ATOM 539 C C . ALA A 1 74 ? -5.147 -0.049 3.946 1.00 82.56 74 ALA A C 1
ATOM 541 O O . ALA A 1 74 ? -5.883 -0.290 4.901 1.00 82.56 74 ALA A O 1
ATOM 542 N N . THR A 1 75 ? -5.384 -0.511 2.715 1.00 82.44 75 THR A N 1
ATOM 543 C CA . THR A 1 75 ? -6.516 -1.385 2.386 1.00 82.44 75 THR A CA 1
ATOM 544 C C . THR A 1 75 ? -6.433 -2.699 3.154 1.00 82.44 75 THR A C 1
ATOM 546 O O . THR A 1 75 ? -7.385 -3.053 3.838 1.00 82.44 75 THR A O 1
ATOM 549 N N . ALA A 1 76 ? -5.286 -3.383 3.139 1.00 83.88 76 ALA A N 1
ATOM 550 C CA . ALA A 1 76 ? -5.122 -4.648 3.855 1.00 83.88 76 ALA A CA 1
ATOM 551 C C . ALA A 1 76 ? -5.296 -4.504 5.378 1.00 83.88 76 ALA A C 1
ATOM 553 O O . ALA A 1 76 ? -5.824 -5.404 6.019 1.00 83.88 76 ALA A O 1
ATOM 554 N N . VAL A 1 77 ? -4.875 -3.383 5.973 1.00 80.88 77 VAL A N 1
ATOM 555 C CA . VAL A 1 77 ? -5.074 -3.085 7.403 1.00 80.88 77 VAL A CA 1
ATOM 556 C C . VAL A 1 77 ? -6.533 -2.751 7.704 1.00 80.88 77 VAL A C 1
ATOM 558 O O . VAL A 1 77 ? -7.038 -3.157 8.744 1.00 80.88 77 VAL A O 1
ATOM 561 N N . ALA A 1 78 ? -7.221 -2.041 6.810 1.00 66.31 78 ALA A N 1
ATOM 562 C CA . ALA A 1 78 ? -8.653 -1.782 6.942 1.00 66.31 78 ALA A CA 1
ATOM 563 C C . ALA A 1 78 ? -9.486 -3.070 6.802 1.00 66.31 78 ALA A C 1
ATOM 565 O O . ALA A 1 78 ? -10.487 -3.240 7.494 1.00 66.31 78 ALA A O 1
ATOM 566 N N . GLU A 1 79 ? -9.060 -3.986 5.930 1.00 72.38 79 GLU A N 1
ATOM 567 C CA . GLU A 1 79 ? -9.654 -5.315 5.760 1.00 72.38 79 GLU A CA 1
ATOM 568 C C . GLU A 1 79 ? -9.279 -6.279 6.892 1.00 72.38 79 GLU A C 1
ATOM 570 O O . GLU A 1 79 ? -10.060 -7.172 7.224 1.00 72.38 79 GLU A O 1
ATOM 575 N N . ALA A 1 80 ? -8.106 -6.107 7.509 1.00 71.19 80 ALA A N 1
ATOM 576 C CA . ALA A 1 80 ? -7.691 -6.857 8.684 1.00 71.19 80 ALA A CA 1
ATOM 577 C C . ALA A 1 80 ? -8.556 -6.429 9.874 1.00 71.19 80 ALA A C 1
ATOM 579 O O . ALA A 1 80 ? -8.265 -5.471 10.583 1.00 71.19 80 ALA A O 1
ATOM 580 N N . THR A 1 81 ? -9.647 -7.165 10.064 1.00 61.47 81 THR A N 1
ATOM 581 C CA . THR A 1 81 ? -10.672 -7.041 11.102 1.00 61.47 81 THR A CA 1
ATOM 582 C C . THR A 1 81 ? -10.087 -6.934 12.517 1.00 61.47 81 THR A C 1
ATOM 584 O O . THR A 1 81 ? -10.019 -7.914 13.259 1.00 61.47 81 THR A O 1
ATOM 587 N N . GLY A 1 82 ? -9.650 -5.739 12.905 1.00 74.19 82 GLY A N 1
ATOM 588 C CA . GLY A 1 82 ? -9.383 -5.378 14.289 1.00 74.19 82 GLY A CA 1
ATOM 589 C C . GLY A 1 82 ? -10.677 -4.933 14.957 1.00 74.19 82 GLY A C 1
ATOM 590 O O . GLY A 1 82 ? -11.457 -4.193 14.362 1.00 74.19 82 GLY A O 1
ATOM 591 N N . ILE A 1 83 ? -10.906 -5.375 16.194 1.00 82.25 83 ILE A N 1
ATOM 592 C CA . ILE A 1 83 ? -11.946 -4.781 17.034 1.00 82.25 83 ILE A CA 1
ATOM 593 C C . ILE A 1 83 ? -11.441 -3.410 17.500 1.00 82.25 83 ILE A C 1
ATOM 595 O O . ILE A 1 83 ? -10.411 -3.322 18.169 1.00 82.25 83 ILE A O 1
ATOM 599 N N . SER A 1 84 ? -12.158 -2.347 17.145 1.00 86.12 84 SER A N 1
ATOM 600 C CA . SER A 1 84 ? -11.946 -0.994 17.662 1.00 86.12 84 SER A CA 1
ATOM 601 C C . SER A 1 84 ? -12.768 -0.786 18.934 1.00 86.12 84 SER A C 1
ATOM 603 O O . SER A 1 84 ? -13.889 -1.278 19.027 1.00 86.12 84 SER A O 1
ATOM 605 N N . ILE A 1 85 ? -12.238 -0.052 19.916 1.00 89.81 85 ILE A N 1
ATOM 606 C CA . ILE A 1 85 ? -12.970 0.310 21.138 1.00 89.81 85 ILE A CA 1
ATOM 607 C C . ILE A 1 85 ? -13.141 1.825 21.192 1.00 89.81 85 ILE A C 1
ATOM 609 O O . ILE A 1 85 ? -12.161 2.568 21.128 1.00 89.81 85 ILE A O 1
ATOM 613 N N . GLN A 1 86 ? -14.383 2.281 21.345 1.00 92.81 86 GLN A N 1
ATOM 614 C CA . GLN A 1 86 ? -14.733 3.695 21.398 1.00 92.81 86 GLN A CA 1
ATOM 615 C C . GLN A 1 86 ? -15.554 4.007 22.651 1.00 92.81 86 GLN A C 1
ATOM 617 O O . GLN A 1 86 ? -16.646 3.482 22.831 1.00 92.81 86 GLN A O 1
ATOM 622 N N . VAL A 1 87 ? -15.064 4.911 23.500 1.00 92.38 87 VAL A N 1
ATOM 623 C CA . VAL A 1 87 ? -15.834 5.423 24.644 1.00 92.38 87 VAL A CA 1
ATOM 624 C C . VAL A 1 87 ? -16.669 6.615 24.182 1.00 92.38 87 VAL A C 1
ATOM 626 O O . VAL A 1 87 ? -16.130 7.553 23.594 1.00 92.38 87 VAL A O 1
ATOM 629 N N . VAL A 1 88 ? -17.975 6.580 24.436 1.00 94.75 88 VAL A N 1
ATOM 630 C CA . VAL A 1 88 ? -18.925 7.646 24.083 1.00 94.75 88 VAL A CA 1
ATOM 631 C C . VAL A 1 88 ? -19.828 7.954 25.271 1.00 94.75 88 VAL A C 1
ATOM 633 O O . VAL A 1 88 ? -20.037 7.094 26.119 1.00 94.75 88 VAL A O 1
ATOM 636 N N . GLU A 1 89 ? -20.358 9.173 25.343 1.00 94.00 89 GLU 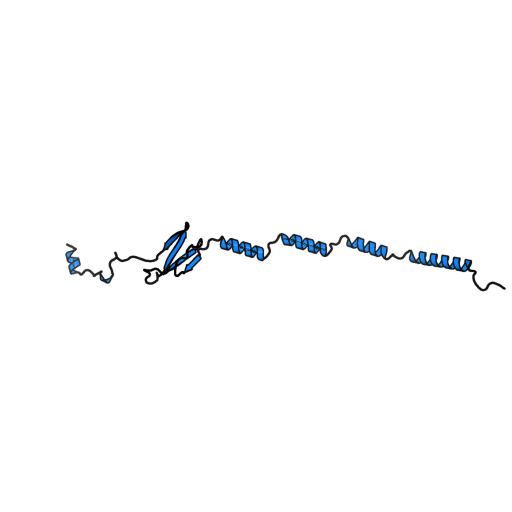A N 1
ATOM 637 C CA . GLU A 1 89 ? -21.367 9.523 26.355 1.00 94.00 89 GLU A CA 1
ATOM 638 C C . GLU A 1 89 ? -22.747 8.966 25.980 1.00 94.00 89 GLU A C 1
ATOM 640 O O . GLU A 1 89 ? -23.422 8.398 26.830 1.00 94.00 89 GLU A O 1
ATOM 645 N N . ASP A 1 90 ? -23.105 9.025 24.694 1.00 94.62 90 ASP A N 1
ATOM 646 C CA . ASP A 1 90 ? -24.328 8.452 24.131 1.00 94.62 90 ASP A CA 1
ATOM 647 C C . ASP A 1 90 ? -24.012 7.686 22.841 1.00 94.62 90 ASP A C 1
ATOM 649 O O . ASP A 1 90 ? -23.092 8.042 22.092 1.00 94.62 90 ASP A O 1
ATOM 653 N N . LEU A 1 91 ? -24.793 6.642 22.555 1.00 96.06 91 LEU A N 1
ATOM 654 C CA . LEU A 1 91 ? -24.665 5.895 21.305 1.00 96.06 91 LEU A CA 1
ATOM 655 C C . LEU A 1 91 ? -25.022 6.790 20.104 1.00 96.06 91 LEU A C 1
ATOM 657 O O . LEU A 1 91 ? -26.078 7.430 20.111 1.00 96.06 91 LEU A O 1
ATOM 661 N N . PRO A 1 92 ? -24.192 6.826 19.044 1.00 95.56 92 PRO A N 1
ATOM 662 C CA . PRO A 1 92 ? -24.539 7.549 17.826 1.00 95.56 92 PRO A CA 1
ATOM 663 C C . PRO A 1 92 ? -25.761 6.917 17.123 1.00 95.56 92 PRO A C 1
ATOM 665 O O . PRO A 1 92 ? -26.155 5.792 17.438 1.00 95.56 92 PRO A O 1
ATOM 668 N N . PRO A 1 93 ? -26.361 7.590 16.121 1.00 96.06 93 PRO A N 1
ATOM 669 C CA . PRO A 1 93 ? -27.506 7.043 15.385 1.00 96.06 93 PRO A CA 1
ATOM 670 C C . PRO A 1 93 ? -27.236 5.689 14.710 1.00 96.06 93 PRO A C 1
ATOM 672 O O . PRO A 1 93 ? -28.153 4.892 14.540 1.00 96.06 93 PRO A O 1
ATOM 675 N N . THR A 1 94 ? -25.983 5.439 14.328 1.00 95.12 94 THR A N 1
ATOM 676 C CA . THR A 1 94 ? -25.505 4.196 13.711 1.00 95.12 94 THR A CA 1
ATOM 677 C C . THR A 1 94 ? -24.087 3.906 14.189 1.00 95.12 94 THR A C 1
ATOM 679 O O . THR A 1 94 ? -23.315 4.849 14.385 1.00 95.12 94 THR A O 1
ATOM 682 N N . GLY A 1 95 ? -23.710 2.634 14.311 1.00 90.81 95 GLY A N 1
ATOM 683 C CA . GLY A 1 95 ? -22.336 2.234 14.623 1.00 90.81 95 GLY A CA 1
ATOM 684 C C . GLY A 1 95 ? -21.535 1.764 13.409 1.00 90.81 95 GLY A C 1
ATOM 685 O O . GLY A 1 95 ? -22.069 1.544 12.321 1.00 90.81 95 GLY A O 1
ATOM 686 N N . GLN A 1 96 ? -20.227 1.629 13.610 1.00 90.50 96 GLN A N 1
ATOM 687 C CA . GLN A 1 96 ? -19.285 1.105 12.621 1.00 90.50 96 GLN A CA 1
ATOM 688 C C . GLN A 1 96 ? -19.086 -0.406 12.793 1.00 90.50 96 GLN A C 1
ATOM 690 O O . GLN A 1 96 ? -19.184 -0.934 13.903 1.00 90.50 96 GLN A O 1
ATOM 695 N N . ALA A 1 97 ? -18.787 -1.102 11.693 1.00 84.88 97 ALA A N 1
ATOM 696 C CA . ALA A 1 97 ? -18.427 -2.516 11.736 1.00 84.88 97 ALA A CA 1
ATOM 697 C C . ALA A 1 97 ? -17.156 -2.722 12.576 1.00 84.88 97 ALA A C 1
ATOM 699 O O . ALA A 1 97 ? -16.236 -1.911 12.512 1.00 84.88 97 ALA A O 1
ATOM 700 N N . ASN A 1 98 ? -17.105 -3.822 13.332 1.00 86.50 98 ASN A N 1
ATOM 701 C CA . ASN A 1 98 ? -15.981 -4.183 14.204 1.00 86.50 98 ASN A CA 1
ATOM 702 C C . ASN A 1 98 ? -15.639 -3.136 15.285 1.00 86.50 98 ASN A C 1
ATOM 704 O O . ASN A 1 98 ? -14.508 -3.106 15.761 1.00 86.50 98 ASN A O 1
ATOM 708 N N . THR A 1 99 ? -16.597 -2.310 15.716 1.00 91.19 99 THR A N 1
ATOM 709 C CA . THR A 1 99 ? -16.395 -1.347 16.811 1.00 91.19 99 THR A CA 1
ATOM 710 C C . THR A 1 99 ? -17.257 -1.697 18.020 1.00 91.19 99 THR A C 1
ATOM 712 O O . THR A 1 99 ? -18.477 -1.817 17.903 1.00 91.19 99 THR A O 1
ATOM 715 N N . ILE A 1 100 ? -16.623 -1.814 19.188 1.00 93.88 100 ILE A N 1
ATOM 716 C CA . ILE A 1 100 ? -17.275 -1.886 20.497 1.00 93.88 100 ILE A CA 1
ATOM 717 C C . ILE A 1 100 ? -17.381 -0.470 21.066 1.00 93.88 100 ILE A C 1
ATOM 719 O O . ILE A 1 100 ? -16.375 0.217 21.253 1.00 93.88 100 ILE A O 1
ATOM 723 N N . TYR A 1 101 ? -18.603 -0.042 21.366 1.00 95.31 101 TYR A N 1
ATOM 724 C CA . TYR A 1 101 ? -18.907 1.241 21.989 1.00 95.31 101 TYR A CA 1
ATOM 725 C C . TYR A 1 101 ? -19.086 1.061 23.497 1.00 95.31 101 TYR A C 1
ATOM 727 O O . TYR A 1 101 ? -19.882 0.233 23.926 1.00 95.31 101 TYR A O 1
ATOM 735 N N . MET A 1 102 ? -18.367 1.845 24.296 1.00 94.00 102 MET A N 1
ATOM 736 C CA . 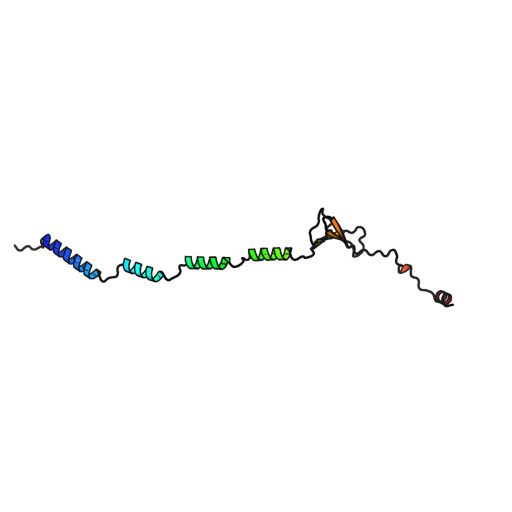MET A 1 102 ? -18.448 1.862 25.757 1.00 94.00 102 MET A CA 1
ATOM 737 C C . MET A 1 102 ? -19.201 3.110 26.224 1.00 94.00 102 MET A C 1
ATOM 739 O O . MET A 1 102 ? -18.703 4.226 26.065 1.00 94.00 102 MET A O 1
ATOM 743 N N . VAL A 1 103 ? -20.373 2.922 26.828 1.00 93.94 103 VAL A N 1
ATOM 744 C CA . VAL A 1 103 ? -21.305 3.994 27.233 1.00 93.94 103 VAL A CA 1
ATOM 745 C C . VAL A 1 103 ? -21.420 4.024 28.759 1.00 93.94 103 VAL A C 1
ATOM 747 O O . VAL A 1 103 ? -21.461 2.946 29.344 1.00 93.94 103 VAL A O 1
ATOM 750 N N . PRO A 1 104 ? -21.458 5.189 29.445 1.00 91.88 104 PRO A N 1
ATOM 751 C CA . PRO A 1 104 ? -21.764 5.263 30.877 1.00 91.88 104 PRO A CA 1
ATOM 752 C C . PRO A 1 104 ? -22.945 4.367 31.273 1.00 91.88 104 PRO A C 1
ATOM 754 O O . PRO A 1 104 ? -24.049 4.518 30.755 1.00 91.88 104 PRO A O 1
ATOM 757 N N . SER A 1 105 ? -22.713 3.438 32.199 1.00 85.56 105 SER A N 1
ATOM 758 C CA . SER A 1 105 ? -23.770 2.570 32.719 1.00 85.56 105 SER A CA 1
ATOM 759 C C . SER A 1 105 ? -24.557 3.299 33.807 1.00 85.56 105 SER A C 1
ATOM 761 O O . SER A 1 105 ? -23.968 3.849 34.741 1.00 85.56 105 SER A O 1
ATOM 763 N N . ALA A 1 106 ? -25.890 3.271 33.733 1.00 78.06 106 ALA A N 1
ATOM 764 C CA . ALA A 1 106 ? -26.758 3.886 34.745 1.00 78.06 106 ALA A CA 1
ATOM 765 C C . ALA A 1 106 ? -26.661 3.202 36.124 1.00 78.06 106 ALA A C 1
ATOM 767 O O . ALA A 1 106 ? -26.910 3.832 37.149 1.00 78.06 106 ALA A O 1
ATOM 768 N N . SER A 1 107 ? -26.288 1.920 36.149 1.00 72.44 107 SER A N 1
ATOM 769 C CA . SER A 1 107 ? -26.089 1.108 37.357 1.00 72.44 107 SER A CA 1
ATOM 770 C C . SER A 1 107 ? -24.614 0.805 37.632 1.00 72.44 107 SER A C 1
ATOM 772 O O . SER A 1 107 ? -24.304 -0.123 38.380 1.00 72.44 107 SER A O 1
ATOM 774 N N . GLY A 1 108 ? -23.699 1.546 37.003 1.00 70.25 108 GLY A N 1
ATOM 775 C CA . GLY A 1 108 ? -22.269 1.308 37.136 1.00 70.25 108 GLY A CA 1
ATOM 776 C C . GLY A 1 108 ? -21.791 1.456 38.582 1.00 70.25 108 GLY A C 1
ATOM 777 O O . GLY A 1 108 ? -22.098 2.443 39.251 1.00 70.25 108 GLY A O 1
ATOM 778 N N . SER A 1 109 ? -21.022 0.486 39.077 1.00 67.62 109 SER A N 1
A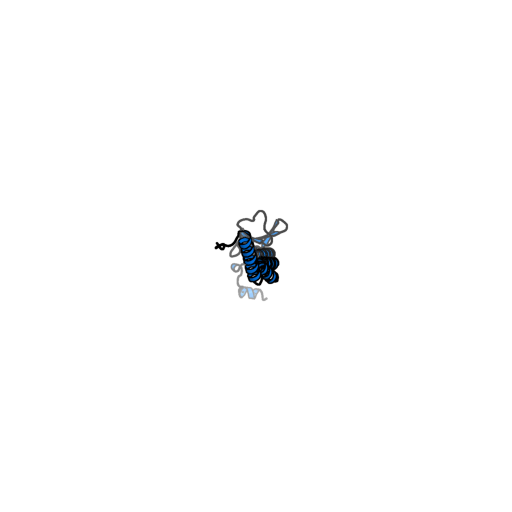TOM 779 C CA . SER A 1 109 ? -20.433 0.540 40.415 1.00 67.62 109 SER A CA 1
ATOM 780 C C . SER A 1 109 ? -19.020 -0.042 40.434 1.00 67.62 109 SER A C 1
ATOM 782 O O . SER A 1 109 ? -18.676 -0.965 39.692 1.00 67.62 109 SER A O 1
ATOM 784 N N . GLY A 1 110 ? -18.163 0.534 41.279 1.00 75.00 110 GLY A N 1
ATOM 785 C CA . GLY A 1 110 ? -16.761 0.134 41.374 1.00 75.00 110 GLY A CA 1
ATOM 786 C C . GLY A 1 110 ? -16.016 0.309 40.047 1.00 75.00 110 GLY A C 1
ATOM 787 O O . GLY A 1 110 ? -15.938 1.413 39.518 1.00 75.00 110 GLY A O 1
ATOM 788 N N . GLN A 1 111 ? -15.439 -0.779 39.534 1.00 73.69 111 GLN A N 1
ATOM 789 C CA . GLN A 1 111 ? -14.662 -0.781 38.286 1.00 73.69 111 GLN A CA 1
ATOM 790 C C . GLN A 1 111 ? -15.526 -0.998 37.031 1.00 73.69 111 GLN A C 1
ATOM 792 O O . GLN A 1 111 ? -15.016 -0.852 35.924 1.00 73.69 111 GLN A O 1
ATOM 797 N N . ASN A 1 112 ? -16.817 -1.311 37.189 1.00 76.69 112 ASN A N 1
ATOM 798 C CA . ASN A 1 112 ? -17.743 -1.492 36.078 1.00 76.69 112 ASN A CA 1
ATOM 799 C C . ASN A 1 112 ? -18.631 -0.258 35.910 1.00 76.69 112 ASN A C 1
ATOM 801 O O . ASN A 1 112 ? -19.687 -0.155 36.530 1.00 76.69 112 ASN A O 1
ATOM 805 N N . VAL A 1 113 ? -18.197 0.691 35.088 1.00 86.06 113 VAL A N 1
ATOM 806 C CA . VAL A 1 113 ? -18.919 1.958 34.883 1.00 86.06 113 VAL A CA 1
ATOM 807 C C . VAL A 1 113 ? -19.377 2.165 33.444 1.00 86.06 113 VAL A C 1
ATOM 809 O O . VAL A 1 113 ? -19.940 3.216 33.133 1.00 86.06 113 VAL A O 1
ATOM 812 N N . LYS A 1 114 ? -19.139 1.189 32.561 1.00 89.75 114 LYS A N 1
ATOM 813 C CA . LYS A 1 114 ? -19.480 1.268 31.142 1.00 89.75 114 LYS A CA 1
ATOM 814 C C . LYS A 1 114 ? -20.199 -0.001 30.689 1.00 89.75 114 LYS A C 1
ATOM 816 O O . LYS A 1 114 ? -19.776 -1.094 31.030 1.00 89.75 114 LYS A O 1
ATOM 821 N N . ASP A 1 115 ? -21.259 0.184 29.920 1.00 92.31 115 ASP A N 1
ATOM 822 C CA . ASP A 1 115 ? -21.933 -0.864 29.163 1.00 92.31 115 ASP A CA 1
ATOM 823 C C . ASP A 1 115 ? -21.286 -0.969 27.768 1.00 92.31 115 ASP A C 1
ATOM 825 O O . ASP A 1 115 ? -20.980 0.061 27.152 1.00 92.31 115 ASP A O 1
ATOM 829 N N . GLU A 1 116 ? -21.105 -2.185 27.252 1.00 93.31 116 GLU A N 1
ATOM 830 C CA . GLU A 1 116 ? -20.549 -2.444 25.922 1.00 93.31 116 GLU A CA 1
ATOM 831 C C . GLU A 1 116 ? -21.639 -2.711 24.875 1.00 93.31 116 GLU A C 1
ATOM 833 O O . GLU A 1 116 ? -22.517 -3.557 25.060 1.00 93.31 116 GLU A O 1
ATOM 838 N N . TYR A 1 117 ? -21.540 -2.040 23.726 1.00 95.38 117 TYR A N 1
ATOM 839 C CA . TYR A 1 117 ? -22.474 -2.163 22.606 1.00 95.38 117 TYR A CA 1
ATOM 840 C C . TYR A 1 117 ? -21.760 -2.418 21.276 1.00 95.38 117 TYR A C 1
ATOM 842 O O . TYR A 1 117 ? -20.657 -1.926 21.043 1.00 95.38 117 TYR A O 1
ATOM 850 N N . MET A 1 118 ? -22.426 -3.117 20.359 1.00 95.12 118 MET A N 1
ATOM 851 C CA . MET A 1 118 ? -22.041 -3.237 18.950 1.00 95.12 118 MET A CA 1
ATOM 852 C C . MET A 1 118 ? -23.223 -2.919 18.038 1.00 95.12 118 MET A C 1
ATOM 854 O O . MET A 1 118 ? -24.382 -3.098 18.406 1.00 95.12 118 MET A O 1
ATOM 858 N N . TRP A 1 119 ? -22.929 -2.448 16.828 1.00 95.12 119 TRP A N 1
ATOM 859 C CA . TRP A 1 119 ? -23.942 -2.242 15.797 1.00 95.12 119 TRP A CA 1
ATOM 860 C C . TRP A 1 119 ? -24.027 -3.468 14.890 1.00 95.12 119 TRP A C 1
ATOM 862 O O . TRP A 1 119 ? -23.114 -3.734 14.107 1.00 95.12 119 TRP A O 1
ATOM 872 N N . ILE A 1 120 ? -25.117 -4.224 15.011 1.00 92.38 120 ILE A N 1
ATOM 873 C CA . ILE A 1 120 ? -25.337 -5.506 14.331 1.00 92.38 120 ILE A CA 1
ATOM 874 C C . ILE A 1 120 ? -26.711 -5.444 13.667 1.00 92.38 120 ILE A C 1
ATOM 876 O O . ILE A 1 120 ? -27.666 -5.010 14.294 1.00 92.38 120 ILE A O 1
ATOM 880 N N . GLU A 1 121 ? -26.831 -5.837 12.395 1.00 92.69 121 GLU A N 1
ATOM 881 C CA . GLU A 1 121 ? -28.120 -5.850 11.668 1.00 92.69 121 GLU A CA 1
ATOM 882 C C . GLU A 1 121 ? -28.909 -4.523 11.745 1.00 92.69 121 GLU A C 1
ATOM 884 O O . GLU A 1 121 ? -30.130 -4.509 11.899 1.00 92.69 121 GLU A O 1
ATOM 889 N N . SER A 1 122 ? -28.213 -3.387 11.636 1.00 93.06 122 SER A N 1
ATOM 890 C CA . SER A 1 122 ? -28.816 -2.044 11.695 1.00 93.06 122 SER A CA 1
ATOM 891 C C . SER A 1 122 ? -29.501 -1.694 13.026 1.00 93.06 122 SER A C 1
ATOM 893 O O . SER A 1 122 ? -30.395 -0.845 13.056 1.00 93.06 122 SER A O 1
ATOM 895 N N . LYS A 1 123 ? -29.083 -2.324 14.129 1.00 96.19 123 LYS A N 1
ATOM 896 C CA . LYS A 1 123 ? -29.536 -2.033 15.496 1.00 96.19 123 LYS A CA 1
ATOM 897 C C . LYS A 1 123 ? -28.357 -2.036 16.474 1.00 96.19 123 LYS A C 1
ATOM 899 O O . LYS A 1 123 ? -27.327 -2.662 16.228 1.00 96.19 123 LYS A O 1
ATOM 904 N N . TRP A 1 124 ? -28.532 -1.353 17.603 1.00 96.81 124 TRP A N 1
ATOM 905 C CA . TRP A 1 124 ? -27.623 -1.464 18.741 1.00 96.81 124 TRP A CA 1
ATOM 906 C C . TRP A 1 124 ? -27.891 -2.753 19.511 1.00 96.81 124 TRP A C 1
ATOM 908 O O . TRP A 1 124 ? -29.023 -3.020 19.912 1.00 96.81 124 TRP A O 1
ATOM 918 N N . GLU A 1 125 ? -26.840 -3.526 19.745 1.00 95.25 125 GLU A N 1
ATOM 919 C CA . GLU A 1 125 ? -26.860 -4.718 20.578 1.00 95.25 125 GLU A CA 1
ATOM 920 C C . GLU A 1 125 ? -25.945 -4.494 21.778 1.00 95.25 125 GLU A C 1
ATOM 922 O O . GLU A 1 125 ? -24.769 -4.171 21.609 1.00 95.25 125 GLU A O 1
ATOM 927 N N . LYS A 1 126 ? -26.493 -4.628 22.990 1.00 93.69 126 LYS A N 1
ATOM 928 C CA . LYS A 1 126 ? -25.698 -4.627 24.219 1.00 93.69 126 LYS A CA 1
ATOM 929 C C . LYS A 1 126 ? -25.009 -5.981 24.323 1.00 93.69 126 LYS A C 1
ATOM 931 O O . LYS A 1 126 ? -25.680 -7.001 24.437 1.00 93.69 126 LYS A O 1
ATOM 936 N N . ILE A 1 127 ? -23.686 -5.978 24.261 1.00 91.62 127 ILE A N 1
ATOM 937 C CA . ILE A 1 127 ? -22.861 -7.191 24.286 1.00 91.62 127 ILE A CA 1
ATOM 938 C C . ILE A 1 127 ? -22.221 -7.431 25.654 1.00 91.62 127 ILE A C 1
ATOM 940 O O . ILE A 1 127 ? -21.719 -8.523 25.910 1.00 91.62 127 ILE A O 1
ATOM 944 N N . GLY A 1 128 ? -22.258 -6.430 26.534 1.00 86.88 128 GLY A N 1
ATOM 945 C CA . GLY A 1 128 ? -21.753 -6.542 27.890 1.00 86.88 128 GLY A CA 1
ATOM 946 C C . GLY A 1 128 ? -22.344 -5.492 28.824 1.00 86.88 128 GLY A C 1
ATOM 947 O O . GLY A 1 128 ? -22.608 -4.346 28.456 1.00 86.88 128 GLY A O 1
ATOM 948 N N . ASP A 1 129 ? -22.590 -5.925 30.050 1.00 81.69 129 ASP A N 1
ATOM 949 C CA . ASP A 1 129 ? -22.343 -5.125 31.234 1.00 81.69 129 ASP A CA 1
ATOM 950 C C . ASP A 1 129 ? -21.570 -6.019 32.200 1.00 81.69 129 ASP A C 1
ATOM 952 O O . ASP A 1 129 ? -21.862 -7.206 32.332 1.00 81.69 129 ASP A O 1
ATOM 956 N N . THR A 1 130 ? -20.534 -5.503 32.861 1.00 69.75 130 THR A N 1
ATOM 957 C CA . THR A 1 130 ? -19.808 -6.313 33.862 1.00 69.75 130 THR A CA 1
ATOM 958 C C . THR A 1 130 ? -20.489 -6.253 35.238 1.00 69.75 130 THR A C 1
ATOM 960 O O . THR A 1 130 ? -19.832 -6.318 36.278 1.00 69.75 130 THR A O 1
ATOM 963 N N . ASN A 1 131 ? -21.818 -6.054 35.264 1.00 70.69 131 ASN A N 1
ATOM 964 C CA . ASN A 1 131 ? -22.583 -5.868 36.492 1.00 70.69 131 ASN A CA 1
ATOM 965 C C . ASN A 1 131 ? -22.944 -7.239 37.064 1.00 70.69 131 ASN A C 1
ATOM 967 O O . ASN A 1 131 ? -23.421 -8.117 36.352 1.00 70.69 131 ASN A O 1
ATOM 971 N N . ILE A 1 132 ? -22.705 -7.435 38.357 1.00 70.81 132 ILE A N 1
ATOM 972 C CA . ILE A 1 132 ? -22.968 -8.707 39.028 1.00 70.81 132 ILE A CA 1
ATOM 973 C C . ILE A 1 132 ? -24.060 -8.460 40.061 1.00 70.81 132 ILE A C 1
ATOM 975 O O . ILE A 1 132 ? -23.834 -7.771 41.056 1.00 70.81 132 ILE A O 1
ATOM 979 N N . ASP A 1 133 ? -25.238 -9.035 39.829 1.00 76.12 133 ASP A N 1
ATOM 980 C CA . ASP A 1 133 ? -26.320 -9.015 40.808 1.00 76.12 133 ASP A CA 1
ATOM 981 C C . ASP A 1 133 ? -26.042 -10.029 41.928 1.00 76.12 133 ASP A C 1
ATOM 983 O O . ASP A 1 133 ? -26.027 -11.243 41.715 1.00 76.12 133 ASP A O 1
ATOM 987 N N . LEU A 1 134 ? -25.808 -9.514 43.137 1.00 80.75 134 LEU A N 1
ATOM 988 C CA . LEU A 1 134 ? -25.601 -10.303 44.353 1.00 80.75 134 LEU A CA 1
ATOM 989 C C . LEU A 1 134 ? -26.792 -10.227 45.317 1.00 80.75 134 LEU A C 1
ATOM 991 O O . LEU A 1 134 ? -26.684 -10.712 46.439 1.00 80.75 134 LEU A O 1
ATOM 995 N N . SER A 1 135 ? -27.926 -9.646 44.909 1.00 82.94 135 SER A N 1
ATOM 996 C CA . SER A 1 135 ? -29.091 -9.431 45.782 1.00 82.94 135 SER A CA 1
ATOM 997 C C . SER A 1 135 ? -29.680 -10.721 46.372 1.00 82.94 135 SER A C 1
ATOM 999 O O . SER A 1 135 ? -30.322 -10.678 47.418 1.00 82.94 135 SER A O 1
ATOM 1001 N N . GLY A 1 136 ? -29.430 -11.875 45.742 1.00 83.88 136 GLY A N 1
ATOM 1002 C CA . GLY A 1 136 ? -29.833 -13.197 46.234 1.00 83.88 136 GLY A CA 1
ATOM 1003 C C . GLY A 1 136 ? -28.806 -13.925 47.112 1.00 83.88 136 GLY A C 1
ATOM 1004 O O . GLY A 1 136 ? -29.075 -15.046 47.544 1.00 83.88 136 GLY A O 1
ATOM 1005 N N . TYR A 1 137 ? -27.629 -13.345 47.357 1.00 86.62 137 TYR A N 1
ATOM 1006 C CA . TYR A 1 137 ? -26.568 -13.973 48.145 1.00 86.62 137 TYR A CA 1
ATOM 1007 C C . TYR A 1 137 ? -26.516 -13.419 49.567 1.00 86.62 137 TYR A C 1
ATOM 1009 O O . TYR A 1 137 ? -26.717 -12.232 49.803 1.00 86.62 137 TYR A O 1
ATOM 1017 N N . TRP A 1 138 ? -26.169 -14.295 50.509 1.00 85.94 138 TRP A N 1
ATOM 1018 C CA . TRP A 1 138 ? -25.965 -13.932 51.907 1.00 85.94 138 TRP A CA 1
ATOM 1019 C C . TRP A 1 138 ? -24.761 -13.001 52.060 1.00 85.94 138 TRP A C 1
ATOM 1021 O O . TRP A 1 138 ? -23.651 -13.303 51.609 1.00 85.94 138 TRP A O 1
ATOM 1031 N N . GLN A 1 139 ? -24.963 -11.885 52.749 1.00 86.69 139 GLN A N 1
ATOM 1032 C CA . GLN A 1 139 ? -23.897 -10.969 53.120 1.00 86.69 139 GLN A CA 1
ATOM 1033 C C . GLN A 1 139 ? -23.077 -11.545 54.276 1.00 86.69 139 GLN A C 1
ATOM 1035 O O . GLN A 1 139 ? -23.587 -12.242 55.152 1.00 86.69 139 GLN A O 1
ATOM 1040 N N . LYS A 1 140 ? -21.786 -11.195 54.350 1.00 84.12 140 LYS A N 1
ATOM 1041 C CA . LYS A 1 140 ? -20.915 -11.633 55.462 1.00 84.12 140 LYS A CA 1
ATOM 1042 C C . LYS A 1 140 ? -21.453 -11.233 56.836 1.00 84.12 140 LYS A C 1
ATOM 1044 O O . LYS A 1 140 ? -21.192 -11.924 57.808 1.00 84.12 140 LYS A O 1
ATOM 1049 N N . THR A 1 141 ? -22.182 -10.127 56.906 1.00 85.62 141 THR A N 1
ATOM 1050 C CA . THR A 1 141 ? -22.833 -9.634 58.124 1.00 85.62 141 THR A CA 1
ATOM 1051 C C . THR A 1 141 ? -24.055 -10.454 58.528 1.00 85.62 141 THR A C 1
ATOM 1053 O O . THR A 1 141 ? -24.458 -10.397 59.683 1.00 85.62 141 THR A O 1
ATOM 1056 N N . GLU A 1 142 ? -24.645 -11.200 57.596 1.00 85.94 142 GLU A N 1
ATOM 1057 C CA . GLU A 1 142 ? -25.787 -12.090 57.834 1.00 85.94 142 GLU A CA 1
ATOM 1058 C C . GLU A 1 142 ? -25.328 -13.501 58.238 1.00 85.94 142 GLU A C 1
ATOM 1060 O O . GLU A 1 142 ? -26.114 -14.283 58.769 1.00 85.94 142 GLU A O 1
ATOM 1065 N N . LEU A 1 143 ? -24.045 -13.822 58.036 1.00 87.06 143 LEU A N 1
ATOM 1066 C CA . LEU A 1 143 ? -23.434 -15.063 58.497 1.00 87.06 143 LEU A CA 1
ATOM 1067 C C . LEU A 1 143 ? -23.031 -14.934 59.968 1.00 87.06 143 LEU A C 1
ATOM 1069 O O . LEU A 1 143 ? -22.153 -14.152 60.330 1.00 87.06 143 LEU A O 1
ATOM 1073 N N . THR A 1 144 ? -23.640 -15.754 60.816 1.00 84.94 144 THR A N 1
ATOM 1074 C CA . THR A 1 144 ? -23.255 -15.914 62.221 1.00 84.94 144 THR A CA 1
ATOM 1075 C C . THR A 1 144 ? -22.611 -17.279 62.428 1.00 84.94 144 THR A C 1
ATOM 1077 O O . THR A 1 144 ? -23.049 -18.285 61.869 1.00 84.94 144 THR A O 1
ATOM 1080 N N . ALA A 1 145 ? -21.514 -17.311 63.188 1.00 84.69 145 ALA A N 1
ATOM 1081 C CA . ALA A 1 145 ? -20.851 -18.562 63.529 1.00 84.69 145 ALA A CA 1
ATOM 1082 C C . ALA A 1 145 ? -21.739 -19.353 64.494 1.00 84.69 145 ALA A C 1
ATOM 1084 O O . ALA A 1 145 ? -22.155 -18.816 65.519 1.00 84.69 145 ALA A O 1
ATOM 1085 N N . MET A 1 146 ? -22.005 -20.616 64.165 1.00 85.62 146 MET A N 1
ATOM 1086 C CA . MET A 1 146 ? -22.764 -21.512 65.034 1.00 85.62 146 MET A CA 1
ATOM 1087 C C . MET A 1 146 ? -22.053 -21.688 66.374 1.00 85.62 146 MET A C 1
ATOM 1089 O O . MET A 1 146 ? -20.844 -21.936 66.424 1.00 85.62 146 MET A O 1
ATOM 1093 N N . THR A 1 147 ? -22.820 -21.594 67.453 1.00 90.31 147 THR A N 1
ATOM 1094 C CA . THR A 1 147 ? -22.326 -21.845 68.807 1.00 90.31 147 THR A CA 1
ATOM 1095 C C . THR A 1 147 ? -22.228 -23.345 69.097 1.00 90.31 147 THR A C 1
ATOM 1097 O O . THR A 1 147 ? -22.870 -24.176 68.447 1.00 90.31 147 THR A O 1
ATOM 1100 N N . SER A 1 148 ? -21.421 -23.714 70.095 1.00 86.50 148 SER A N 1
ATOM 1101 C CA . SER A 1 148 ? -21.287 -25.111 70.534 1.00 86.50 148 SER A CA 1
ATOM 1102 C C . SER A 1 148 ? -22.605 -25.673 71.076 1.00 86.50 148 SER A C 1
ATOM 1104 O O . SER A 1 148 ? -22.875 -26.867 70.920 1.00 86.50 148 SER A O 1
ATOM 1106 N N . GLU A 1 149 ? -23.442 -24.826 71.683 1.00 87.06 149 GLU A N 1
ATOM 1107 C CA . GLU A 1 149 ? -24.784 -25.187 72.138 1.00 87.06 149 GLU A CA 1
ATOM 1108 C C . GLU A 1 149 ? -25.727 -25.492 70.963 1.00 87.06 149 GLU A C 1
ATOM 1110 O O . GLU A 1 149 ? -26.381 -26.535 70.963 1.00 87.06 149 GLU A O 1
ATOM 1115 N N . GLU A 1 150 ? -25.760 -24.641 69.932 1.00 89.31 150 GLU A N 1
ATOM 1116 C CA . GLU A 1 150 ? -26.567 -24.876 68.722 1.00 89.31 150 GLU A CA 1
ATOM 1117 C C . GLU A 1 150 ? -26.102 -26.121 67.956 1.00 89.31 150 GLU A C 1
ATOM 1119 O O . GLU A 1 150 ? -26.924 -26.907 67.487 1.00 89.31 150 GLU A O 1
ATOM 1124 N N . LEU A 1 151 ? -24.788 -26.354 67.882 1.00 86.38 151 LEU A N 1
ATOM 1125 C CA . LEU A 1 151 ? -24.217 -27.555 67.267 1.00 86.38 151 LEU A CA 1
ATOM 1126 C C . LEU A 1 151 ? -24.632 -28.833 68.012 1.00 86.38 151 LEU A C 1
ATOM 1128 O O . LEU A 1 151 ? -24.966 -29.837 67.382 1.00 86.38 151 LEU A O 1
ATOM 1132 N N . SER A 1 152 ? -24.659 -28.788 69.345 1.00 84.75 152 SER A N 1
ATOM 1133 C CA . SER A 1 152 ? -25.069 -29.925 70.178 1.00 84.75 152 SER A CA 1
ATOM 1134 C C . SER A 1 152 ? -26.562 -30.244 70.039 1.00 84.75 152 SER A C 1
ATOM 1136 O O . SER A 1 152 ? -26.941 -31.408 70.116 1.00 84.75 152 SER A O 1
ATOM 1138 N N . ALA A 1 153 ? -27.406 -29.237 69.792 1.00 85.75 153 ALA A N 1
ATOM 1139 C CA . ALA A 1 153 ? -28.841 -29.418 69.562 1.00 85.75 153 ALA A CA 1
ATOM 1140 C C . ALA A 1 153 ? -29.171 -30.057 68.197 1.00 85.75 153 ALA A C 1
ATOM 1142 O O . ALA A 1 153 ? -30.244 -30.636 68.038 1.00 85.75 153 ALA A O 1
ATOM 1143 N N . ILE A 1 154 ? -28.263 -29.960 67.220 1.00 84.00 154 ILE A N 1
ATOM 1144 C CA . ILE A 1 154 ? -28.428 -30.533 65.874 1.00 84.00 154 ILE A CA 1
ATOM 1145 C C . ILE A 1 154 ? -27.904 -31.979 65.796 1.00 84.00 154 ILE A C 1
ATOM 1147 O O . ILE A 1 154 ? -28.398 -32.761 64.989 1.00 84.00 154 ILE A O 1
ATOM 1151 N N . LEU A 1 155 ? -26.926 -32.351 66.628 1.00 74.25 155 LEU A N 1
ATOM 1152 C CA . LEU A 1 155 ? -26.249 -33.660 66.611 1.00 74.25 155 LEU A CA 1
ATOM 1153 C C . LEU A 1 155 ? -26.969 -34.780 67.395 1.00 74.25 155 LEU A C 1
ATOM 1155 O O . LEU A 1 155 ? -26.318 -35.748 67.790 1.00 74.25 155 LEU A O 1
ATOM 1159 N N . VAL A 1 156 ? -28.280 -34.659 67.633 1.00 60.34 156 VAL A N 1
ATOM 1160 C CA . VAL A 1 156 ? -29.078 -35.696 68.324 1.00 60.34 156 VAL A CA 1
ATOM 1161 C C . VAL A 1 156 ? -29.137 -36.992 67.519 1.00 60.34 156 VAL A C 1
ATOM 1163 O O . VAL A 1 156 ? -29.474 -36.929 66.315 1.00 60.34 156 VAL A O 1
#

Sequence (156 aa):
MAEKFLSQDRVSELWAATIAKIGASLAGYVKTTDLSAAISSALTGYATTNAVNSAIQSALTKYMTTEDVKEAIATAVAEATGISIQVVEDLPPTGQANTIYMVPSASGSGQNVKDEYMWIESKWEKIGDTNIDLSGYWQKTELTAMTSEELSAILV

Secondary structure (DSSP, 8-state):
---SS--HHHHHHHHHHHHHHHHHHHTTSPPHHHHHHHHHHHHTTSPPHHHHHHHHHHHHTTSPPHHHHHHHHHHHHHHS-PPEEEE-SS--SSPPTTEEEEEEEEEEETTEEEEEEEEETTEEEEEEE-----TTSPPTTT--PPPHHHHHHH--

Foldseek 3Di:
DPDPDDDPVRVVVVVVVVVVVVCVVCVPPDDPVNVVVVVVVVCPPPDDPVNVVVVVVVVCVVDDDPVNVVVVVVVVVVVPQDQAEAEDQDDDQADDPNYWYWYQDPPADDPFGTFIWDGDPNDIDGPDGPDDDCVVPDDPVNDDDDDPVNVVVVPD

pLDDT: mean 88.1, std 8.72, range [53.5, 96.81]

Radius of gyration: 53.4 Å; chains: 1; bounding box: 91×79×151 Å